Protein AF-A0A9Q0DHN1-F1 (afdb_monomer)

Nearest PDB structures (foldseek):
  4gcv-assembly3_E  TM=2.114E-01  e=4.544E-01  Pseudomonas aeruginosa PAO1

InterPro domains:
  IPR000889 Glutathione peroxidase [PS51355] (34-76)

Solvent-accessible surface area (backbone atoms only — not comparable to full-atom values): 5530 Å² total; per-residue (Å²): 142,80,88,78,78,87,74,91,75,80,61,81,55,52,64,57,56,49,55,69,66,53,67,74,76,73,69,85,71,73,68,89,67,75,77,77,67,83,82,60,87,78,68,70,49,87,40,71,46,70,42,95,84,66,82,45,77,43,56,42,48,79,48,70,98,56,94,82,85,91,78,93,84,86,83,135

Mean predicted aligned error: 15.97 Å

Secondary structure (DSSP, 8-state):
-------S-S-TTHHHHHHHHS---------S-PPPPTTS---GGG-EEE-TTSS-EEEGGGGTTS----------

Organism: NCBI:txid630683

pLDDT: mean 78.3, std 16.19, range [40.44, 96.94]

Sequence (76 aa):
MGFRTPRMERMRILPLVLLGLLRPSSGAVFPLTKLCDTDLNGTIYGYEAKTLNGRRMVSLSEYVGQTVLLVNVATY

Foldseek 3Di:
DDDDDDDPPPCPCVVVVVVVVPDPPPPPPPPPDDDPDPPPPDDQQQDWDQDPVRPDIGGPVVQPPHDDDDDDDDDD

Radius of gyration: 29.92 Å; Cα contacts (8 Å, |Δi|>4): 30; chains: 1; bounding box: 58×84×28 Å

Structure (mmCIF, N/CA/C/O backbone):
data_AF-A0A9Q0DHN1-F1
#
_entry.id   AF-A0A9Q0DHN1-F1
#
loop_
_atom_site.group_PDB
_atom_site.id
_atom_site.type_symbol
_atom_site.label_atom_id
_atom_site.label_alt_id
_atom_site.label_comp_id
_atom_site.label_asym_id
_atom_site.label_entity_id
_atom_site.label_seq_id
_atom_site.pdbx_PDB_ins_code
_atom_site.Cartn_x
_atom_site.Cartn_y
_atom_site.Cartn_z
_atom_site.occupancy
_atom_site.B_iso_or_equiv
_atom_site.auth_seq_id
_atom_site.auth_comp_id
_atom_site.auth_asym_id
_atom_site.auth_atom_id
_atom_site.pdbx_PDB_model_num
ATOM 1 N N . MET A 1 1 ? -39.114 70.301 1.454 1.00 40.44 1 MET A N 1
ATOM 2 C CA . MET A 1 1 ? -38.970 69.377 0.306 1.00 40.44 1 MET A CA 1
ATOM 3 C C . MET A 1 1 ? -37.518 68.952 0.178 1.00 40.44 1 MET A C 1
ATOM 5 O O . MET A 1 1 ? -36.658 69.816 0.108 1.00 40.44 1 MET A O 1
ATOM 9 N N . GLY A 1 2 ? -37.248 67.650 0.148 1.00 43.25 2 GLY A N 1
ATOM 10 C CA . GLY A 1 2 ? -35.905 67.127 -0.098 1.00 43.25 2 GLY A CA 1
ATOM 11 C C . GLY A 1 2 ? -35.856 65.610 0.042 1.00 43.25 2 GLY A C 1
ATOM 12 O O . GLY A 1 2 ? -35.153 65.102 0.908 1.00 43.25 2 GLY A O 1
ATOM 13 N N . PHE A 1 3 ? -36.641 64.889 -0.768 1.00 51.00 3 PHE A N 1
ATOM 14 C CA . PHE A 1 3 ? -36.532 63.434 -0.879 1.00 51.00 3 PHE A CA 1
ATOM 15 C C . PHE A 1 3 ? -35.187 63.095 -1.520 1.00 51.00 3 PHE A C 1
ATOM 17 O O . PHE A 1 3 ? -34.962 63.367 -2.698 1.00 51.00 3 PHE A O 1
ATOM 24 N N . ARG A 1 4 ? -34.274 62.528 -0.731 1.00 51.97 4 ARG A N 1
ATOM 25 C CA . ARG A 1 4 ? -32.983 62.045 -1.217 1.00 51.97 4 ARG A CA 1
ATOM 26 C C . ARG A 1 4 ? -33.129 60.555 -1.527 1.00 51.97 4 ARG A C 1
ATOM 28 O O . ARG A 1 4 ? -33.152 59.724 -0.627 1.00 51.97 4 ARG A O 1
ATOM 35 N N . THR A 1 5 ? -33.277 60.237 -2.809 1.00 59.28 5 THR A N 1
ATOM 36 C CA . THR A 1 5 ? -33.220 58.875 -3.359 1.00 59.28 5 THR A CA 1
ATOM 37 C C . THR A 1 5 ? -31.885 58.206 -3.005 1.00 59.28 5 THR A C 1
ATOM 39 O O . THR A 1 5 ? -30.840 58.821 -3.251 1.00 59.28 5 THR A O 1
ATOM 42 N N . PRO A 1 6 ? -31.854 56.962 -2.491 1.00 47.53 6 PRO A N 1
ATOM 43 C CA . PRO A 1 6 ? -30.604 56.228 -2.381 1.00 47.53 6 PRO A CA 1
ATOM 44 C C . PRO A 1 6 ? -30.135 55.796 -3.776 1.00 47.53 6 PRO A C 1
ATOM 46 O O . PRO A 1 6 ? -30.760 55.011 -4.484 1.00 47.53 6 PRO A O 1
ATOM 49 N N . ARG A 1 7 ? -29.013 56.399 -4.155 1.00 57.88 7 ARG A N 1
ATOM 50 C CA . ARG A 1 7 ? -28.252 56.261 -5.394 1.00 57.88 7 ARG A CA 1
ATOM 51 C C . ARG A 1 7 ? -27.773 54.814 -5.584 1.00 57.88 7 ARG A C 1
ATOM 53 O O . ARG A 1 7 ? -27.102 54.245 -4.723 1.00 57.88 7 ARG A O 1
ATOM 60 N N . MET A 1 8 ? -28.123 54.244 -6.735 1.00 54.69 8 MET A N 1
ATOM 61 C CA . MET A 1 8 ? -27.846 52.883 -7.208 1.00 54.69 8 MET A CA 1
ATOM 62 C C . MET A 1 8 ? -26.355 52.673 -7.553 1.00 54.69 8 MET A C 1
ATOM 64 O O . MET A 1 8 ? -26.008 52.380 -8.690 1.00 54.69 8 MET A O 1
ATOM 68 N N . GLU A 1 9 ? -25.448 52.845 -6.587 1.00 57.22 9 GLU A N 1
ATOM 69 C CA . GLU A 1 9 ? -23.989 52.671 -6.781 1.00 57.22 9 GLU A CA 1
ATOM 70 C C . GLU A 1 9 ? -23.405 51.441 -6.072 1.00 57.22 9 GLU A C 1
ATOM 72 O O . GLU A 1 9 ? -22.210 51.174 -6.158 1.00 57.22 9 GLU A O 1
ATOM 77 N N . ARG A 1 10 ? -24.242 50.630 -5.415 1.00 57.03 10 ARG A N 1
ATOM 78 C CA . ARG A 1 10 ? -23.796 49.465 -4.630 1.00 57.03 10 ARG A CA 1
ATOM 79 C C . ARG A 1 10 ? -24.096 48.110 -5.290 1.00 57.03 10 ARG A C 1
ATOM 81 O O . ARG A 1 10 ? -24.086 47.091 -4.616 1.00 57.03 10 ARG A O 1
ATOM 88 N N . MET A 1 11 ? -24.368 48.085 -6.598 1.00 59.22 11 MET A N 1
ATOM 89 C CA . MET A 1 11 ? -24.750 46.852 -7.313 1.00 59.22 11 MET A CA 1
ATOM 90 C C . MET A 1 11 ? -23.599 46.205 -8.106 1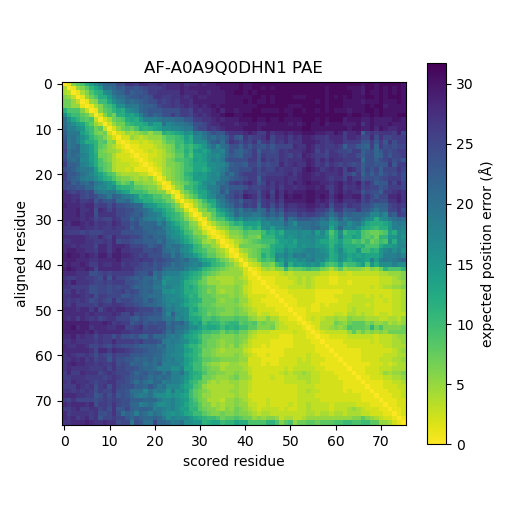.00 59.22 11 MET A C 1
ATOM 92 O O . MET A 1 11 ? -23.682 45.041 -8.480 1.00 59.22 11 MET 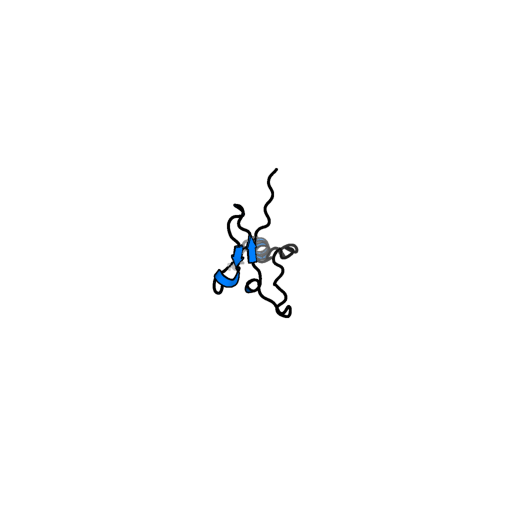A O 1
ATOM 96 N N . ARG A 1 12 ? -22.477 46.907 -8.331 1.00 66.75 12 ARG A N 1
ATOM 97 C CA . ARG A 1 12 ? -21.374 46.395 -9.177 1.00 66.75 12 ARG A CA 1
ATOM 98 C C . ARG A 1 12 ? -20.604 45.217 -8.588 1.00 66.75 12 ARG A C 1
ATOM 100 O O . ARG A 1 12 ? -19.969 44.478 -9.329 1.00 66.75 12 ARG A O 1
ATOM 107 N N . ILE A 1 13 ? -20.674 45.039 -7.274 1.00 75.56 13 ILE A N 1
ATOM 108 C CA . ILE A 1 13 ? -19.968 43.962 -6.573 1.00 75.56 13 ILE A CA 1
ATOM 109 C C . ILE A 1 13 ? -20.824 42.688 -6.532 1.00 75.56 13 ILE A C 1
ATOM 111 O O . ILE A 1 13 ? -20.284 41.600 -6.378 1.00 75.56 13 ILE A O 1
ATOM 115 N N . LEU A 1 14 ? -22.142 42.794 -6.748 1.00 79.38 14 LEU A N 1
ATOM 116 C CA . LEU A 1 14 ? -23.047 41.645 -6.774 1.00 79.38 14 LEU A CA 1
ATOM 117 C C . LEU A 1 14 ? -22.624 40.561 -7.787 1.00 79.38 14 LEU A C 1
ATOM 119 O O . LEU A 1 14 ? -22.547 39.406 -7.376 1.00 79.38 14 LEU A O 1
ATOM 123 N N . PRO A 1 15 ? -22.292 40.872 -9.060 1.00 79.25 15 PRO A N 1
ATOM 124 C CA . PRO A 1 15 ? -21.848 39.840 -9.997 1.00 79.25 15 PRO A CA 1
ATOM 125 C C . PRO A 1 15 ? -20.514 39.200 -9.588 1.00 79.25 15 PRO A C 1
ATOM 127 O O . PRO A 1 15 ? -20.335 38.010 -9.810 1.00 79.25 15 PRO A O 1
ATOM 130 N N . LEU A 1 16 ? -19.607 39.946 -8.945 1.00 77.06 16 LEU A N 1
ATOM 131 C CA . LEU A 1 16 ? -18.327 39.420 -8.446 1.00 77.06 16 LEU A CA 1
ATOM 132 C C . LEU A 1 16 ? -18.522 38.494 -7.238 1.00 77.06 16 LEU A C 1
ATOM 134 O O . LEU A 1 16 ? -17.894 37.441 -7.166 1.00 77.06 16 LEU A O 1
ATOM 138 N N . VAL A 1 17 ? -19.423 38.857 -6.320 1.00 81.50 17 VAL A N 1
ATOM 139 C CA . VAL A 1 17 ? -19.816 38.002 -5.188 1.00 81.50 17 VAL A CA 1
ATOM 140 C C . VAL A 1 17 ? -20.484 36.731 -5.700 1.00 81.50 17 VAL A C 1
ATOM 142 O O . VAL A 1 17 ? -20.157 35.641 -5.239 1.00 81.50 17 VAL A O 1
ATOM 145 N N . LEU A 1 18 ? -21.372 36.851 -6.690 1.00 79.50 18 LEU A N 1
ATOM 146 C CA . LEU A 1 18 ? -22.037 35.700 -7.288 1.00 79.50 18 LEU A CA 1
ATOM 147 C C . LEU A 1 18 ? -21.018 34.774 -7.964 1.00 79.50 18 LEU A C 1
ATOM 149 O O . LEU A 1 18 ? -21.041 33.577 -7.706 1.00 79.50 18 LEU A O 1
ATOM 153 N N . LEU A 1 19 ? -20.073 35.324 -8.737 1.00 75.44 19 LEU A N 1
ATOM 154 C CA . LEU A 1 19 ? -19.011 34.562 -9.407 1.00 75.44 19 LEU A CA 1
ATOM 155 C C . LEU A 1 19 ? -18.073 33.849 -8.417 1.00 75.44 19 LEU A C 1
ATOM 157 O O . LEU A 1 19 ? -17.624 32.746 -8.700 1.00 75.44 19 LEU A O 1
ATOM 161 N N . GLY A 1 20 ? -17.814 34.439 -7.245 1.00 75.44 20 GLY A N 1
ATOM 162 C CA . GLY A 1 20 ? -17.065 33.782 -6.167 1.00 75.44 20 GLY A CA 1
ATOM 163 C C . GLY A 1 20 ? -17.846 32.668 -5.455 1.00 75.44 20 GLY A C 1
ATOM 164 O O . GLY A 1 20 ? -17.239 31.738 -4.926 1.00 75.44 20 GLY A O 1
ATOM 165 N N . LEU A 1 21 ? -19.184 32.735 -5.458 1.00 73.25 21 LEU A N 1
ATOM 166 C CA . LEU A 1 21 ? -20.066 31.671 -4.955 1.00 73.25 21 LEU A CA 1
ATOM 167 C C . LEU A 1 21 ? -20.286 30.550 -5.977 1.00 73.25 21 LEU A C 1
ATOM 169 O O . LEU A 1 21 ? -20.631 29.431 -5.587 1.00 73.25 21 LEU A O 1
ATOM 173 N N . LEU A 1 22 ? -20.072 30.821 -7.270 1.00 73.75 22 LEU A N 1
ATOM 174 C CA . LEU A 1 22 ? -19.964 29.796 -8.302 1.00 73.75 22 LEU A CA 1
AT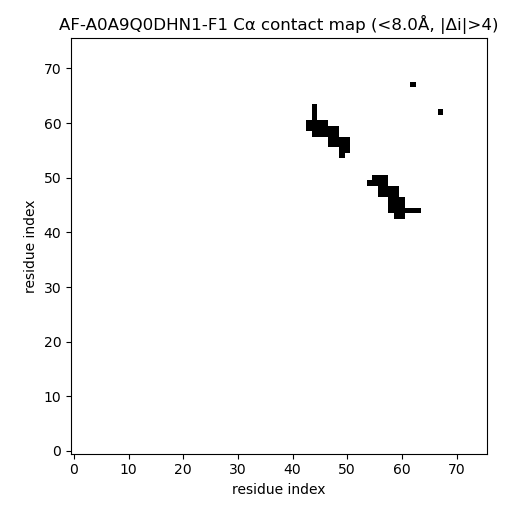OM 175 C C . LEU A 1 22 ? -18.682 28.998 -8.045 1.00 73.75 22 LEU A C 1
ATOM 177 O O . LEU A 1 22 ? -17.614 29.267 -8.590 1.00 73.75 22 LEU A O 1
ATOM 181 N N . ARG A 1 23 ? -18.805 27.997 -7.169 1.00 68.19 23 ARG A N 1
ATOM 182 C CA . ARG A 1 23 ? -17.787 26.976 -6.940 1.00 68.19 23 ARG A CA 1
ATOM 183 C C . ARG A 1 23 ? -17.40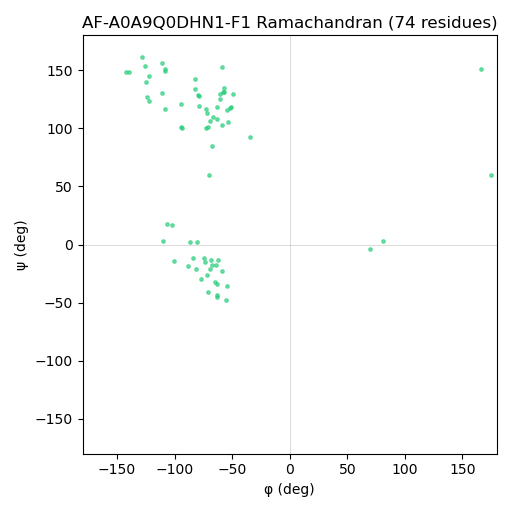7 26.425 -8.317 1.00 68.19 23 ARG A C 1
ATOM 185 O O . ARG A 1 23 ? -18.305 25.906 -8.985 1.00 68.19 23 ARG A O 1
ATOM 192 N N . PRO A 1 24 ? -16.142 26.544 -8.770 1.00 63.25 24 PRO A N 1
ATOM 193 C CA . PRO A 1 24 ? -15.743 25.948 -10.031 1.00 63.25 24 PRO A CA 1
ATOM 194 C C . PRO A 1 24 ? -16.113 24.475 -9.938 1.00 63.25 24 PRO A C 1
ATOM 196 O O . PRO A 1 24 ? -15.638 23.771 -9.040 1.00 63.25 24 PRO A O 1
ATOM 199 N N . SER A 1 25 ? -17.042 24.048 -10.798 1.00 61.59 25 SER A N 1
ATOM 200 C CA . SER A 1 25 ? -17.381 22.644 -10.969 1.00 61.59 25 SER A CA 1
ATOM 201 C C . SER A 1 25 ? -16.058 21.970 -11.250 1.00 61.59 25 SER A C 1
ATOM 203 O O . SER A 1 25 ? -15.452 22.216 -12.293 1.00 61.59 25 SER A O 1
ATOM 205 N N . SER A 1 26 ? -15.550 21.265 -10.246 1.00 60.97 26 SER A N 1
ATOM 206 C CA . SER A 1 26 ? -14.249 20.632 -10.292 1.00 60.97 26 SER A CA 1
ATOM 207 C C . SER A 1 26 ? -14.320 19.689 -11.479 1.00 60.97 26 SER A C 1
ATOM 209 O O . SER A 1 26 ? -15.045 18.696 -11.426 1.00 60.97 26 SER A O 1
ATOM 211 N N . GLY A 1 27 ?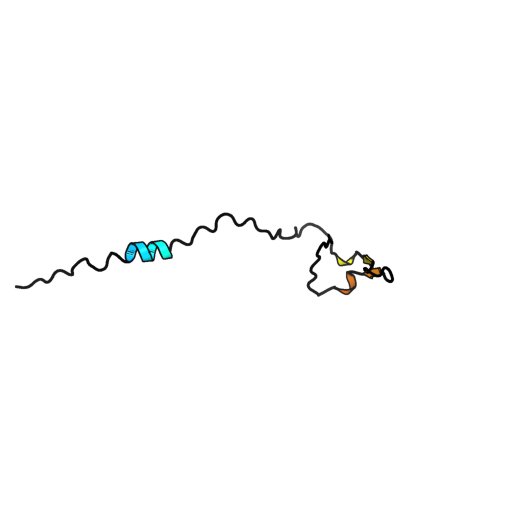 -13.702 20.098 -12.594 1.00 58.91 27 GLY A N 1
ATOM 212 C CA . GLY A 1 27 ? -13.703 19.333 -13.832 1.00 58.91 27 GLY A CA 1
ATOM 213 C C . GLY A 1 27 ? -13.315 17.918 -13.470 1.00 58.91 27 GLY A C 1
ATOM 214 O O . GLY A 1 27 ? -12.383 17.771 -12.686 1.00 58.91 27 GLY A O 1
ATOM 215 N N . ALA A 1 28 ? -14.105 16.944 -13.930 1.00 60.56 28 ALA A N 1
ATOM 216 C CA . ALA A 1 28 ? -14.082 15.552 -13.495 1.00 60.56 28 ALA A CA 1
ATOM 217 C C . ALA A 1 28 ? -12.660 15.095 -13.142 1.00 60.56 28 ALA A C 1
ATOM 219 O O . ALA A 1 28 ? -11.883 14.681 -14.002 1.00 60.56 28 ALA A O 1
ATOM 220 N N . VAL A 1 29 ? -12.309 15.225 -11.860 1.00 60.75 29 VAL A N 1
ATOM 221 C CA . VAL A 1 29 ? -11.072 14.682 -11.331 1.00 60.75 29 VAL A CA 1
ATOM 222 C C . VAL A 1 29 ? -11.368 13.204 -11.306 1.00 60.75 29 VAL A C 1
ATOM 224 O O . VAL A 1 29 ? -12.122 12.742 -10.451 1.00 60.75 29 VAL A O 1
ATOM 227 N N . PHE A 1 30 ? -10.870 12.480 -12.306 1.00 60.38 30 PHE A N 1
ATOM 228 C CA . PHE A 1 30 ? -10.881 11.030 -12.255 1.00 60.38 30 PHE A CA 1
ATOM 229 C C . PHE A 1 30 ? -10.253 10.650 -10.914 1.00 60.38 30 PHE A C 1
ATOM 231 O O . PHE A 1 30 ? -9.107 11.038 -10.665 1.00 60.38 30 PHE A O 1
ATOM 238 N N . PRO A 1 31 ? -10.992 9.982 -10.014 1.00 63.53 31 PRO A N 1
ATOM 239 C CA . PRO A 1 31 ? -10.423 9.589 -8.746 1.00 63.53 31 PRO A CA 1
ATOM 240 C C . PRO A 1 31 ? -9.283 8.618 -9.055 1.00 63.53 31 PRO A C 1
ATOM 242 O O . PRO A 1 31 ? -9.505 7.488 -9.481 1.00 63.53 31 PRO A O 1
ATOM 245 N N . LEU A 1 32 ? -8.044 9.084 -8.870 1.00 64.81 32 LEU A N 1
ATOM 246 C CA . LEU A 1 32 ? -6.838 8.248 -8.919 1.00 64.81 32 LEU A CA 1
ATOM 247 C C . LEU A 1 32 ? -6.865 7.178 -7.814 1.00 64.81 32 LEU A C 1
ATOM 249 O O . LEU A 1 32 ? -6.102 6.219 -7.840 1.00 64.81 32 LEU A O 1
ATOM 253 N N . THR A 1 33 ? -7.771 7.335 -6.852 1.00 68.00 33 THR A N 1
ATOM 254 C CA . THR A 1 33 ? -8.122 6.372 -5.822 1.00 68.00 33 THR A CA 1
ATOM 255 C C . THR A 1 33 ? -9.308 5.523 -6.270 1.00 68.00 33 THR A C 1
ATOM 257 O O . THR A 1 33 ? -10.472 5.908 -6.154 1.00 68.00 33 THR A O 1
ATOM 260 N N . LYS A 1 34 ? -9.020 4.309 -6.736 1.00 72.25 34 LYS A N 1
ATOM 261 C CA . LYS A 1 34 ? -9.999 3.221 -6.686 1.00 72.25 34 LYS A CA 1
ATOM 262 C C . LYS A 1 34 ? -10.105 2.779 -5.227 1.00 72.25 34 LYS A C 1
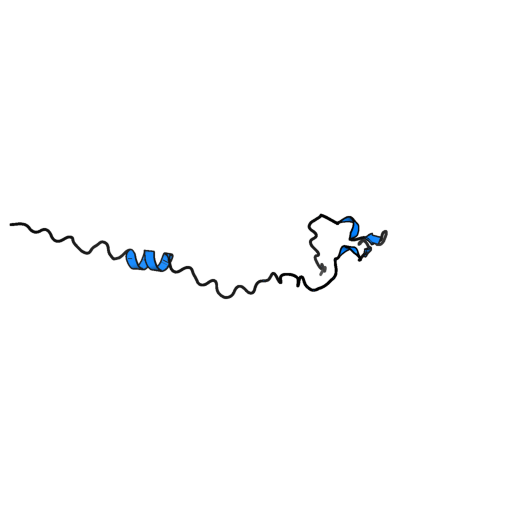ATOM 264 O O . LYS A 1 34 ? -9.117 2.330 -4.653 1.00 72.25 34 LYS A O 1
ATOM 269 N N . LEU A 1 35 ? -11.281 2.939 -4.625 1.00 72.69 35 LEU A N 1
ATOM 270 C CA . LEU A 1 35 ? -11.598 2.247 -3.377 1.00 72.69 35 LEU A CA 1
ATOM 271 C C . LEU A 1 35 ? -11.530 0.745 -3.663 1.00 72.69 35 LEU A C 1
ATOM 273 O O . LEU A 1 35 ? -12.089 0.293 -4.665 1.00 72.69 35 LEU A O 1
ATOM 277 N N . CYS A 1 36 ? -10.792 0.001 -2.837 1.00 71.94 36 CYS A N 1
ATOM 278 C CA . CYS A 1 36 ? -10.785 -1.452 -2.933 1.00 71.94 36 CYS A CA 1
ATOM 279 C C . CYS A 1 36 ? -12.218 -1.956 -2.781 1.00 71.94 36 CYS A C 1
ATOM 281 O O . CYS A 1 36 ? -12.952 -1.496 -1.907 1.00 71.94 36 CYS A O 1
ATOM 283 N N . ASP A 1 37 ? -12.593 -2.884 -3.651 1.00 72.88 37 ASP A N 1
ATOM 284 C CA . ASP A 1 37 ? -13.853 -3.594 -3.540 1.00 72.88 37 ASP A CA 1
ATOM 285 C C . ASP A 1 37 ? -13.839 -4.399 -2.232 1.00 72.88 37 ASP A C 1
ATOM 287 O O . ASP A 1 37 ? -12.954 -5.231 -2.017 1.00 72.88 37 ASP A O 1
ATOM 291 N N . THR A 1 38 ? -14.765 -4.089 -1.326 1.00 70.25 38 THR A N 1
ATOM 292 C CA . THR A 1 38 ? -14.864 -4.734 -0.011 1.00 70.25 38 THR A CA 1
ATOM 293 C C . THR A 1 38 ? -15.416 -6.155 -0.092 1.00 70.25 38 THR A C 1
ATOM 295 O O . THR A 1 38 ? -15.274 -6.900 0.876 1.00 70.25 38 THR A O 1
ATOM 298 N N . ASP A 1 39 ? -16.024 -6.535 -1.220 1.00 67.56 39 ASP A N 1
ATOM 299 C CA . ASP A 1 39 ? -16.552 -7.880 -1.465 1.00 67.56 39 ASP A CA 1
ATOM 300 C C . ASP A 1 39 ? -15.469 -8.851 -1.973 1.00 67.56 39 ASP A C 1
ATOM 302 O O . ASP A 1 39 ? -15.669 -10.070 -1.978 1.00 67.56 39 ASP A O 1
ATOM 306 N N . LEU A 1 40 ? -14.283 -8.349 -2.350 1.00 66.12 40 LEU A N 1
ATOM 307 C CA . LEU A 1 40 ? -13.120 -9.196 -2.612 1.00 66.12 40 LEU A CA 1
ATOM 308 C C . LEU A 1 40 ? -12.595 -9.768 -1.293 1.00 66.12 40 LEU A C 1
ATOM 310 O O . LEU A 1 40 ? -11.882 -9.119 -0.530 1.00 66.12 40 LEU A O 1
ATOM 314 N N . ASN A 1 41 ? -12.935 -11.028 -1.043 1.00 68.56 41 ASN A N 1
ATOM 315 C CA . ASN A 1 41 ? -12.465 -11.758 0.122 1.00 68.56 41 ASN A CA 1
ATOM 316 C C . ASN A 1 41 ? -10.953 -12.034 -0.001 1.00 68.56 41 ASN A C 1
ATOM 318 O O . ASN A 1 41 ? -10.525 -12.871 -0.797 1.00 68.56 41 ASN A O 1
ATOM 322 N N . GLY A 1 42 ? -10.130 -11.313 0.762 1.00 78.00 42 GLY A N 1
ATOM 323 C CA . GLY A 1 42 ? -8.681 -11.511 0.791 1.00 78.00 42 GLY A CA 1
ATOM 324 C C . GLY A 1 42 ? -7.927 -10.363 1.462 1.00 78.00 42 GLY A C 1
ATOM 325 O O . GLY A 1 42 ? -8.356 -9.215 1.436 1.00 78.00 42 GLY A O 1
ATOM 326 N N . THR A 1 43 ? -6.777 -10.665 2.066 1.00 88.19 43 THR A N 1
ATOM 327 C CA . THR A 1 43 ? -5.866 -9.657 2.636 1.00 88.19 43 THR A CA 1
ATOM 328 C C . THR A 1 43 ? -4.454 -9.872 2.105 1.00 88.19 43 THR A C 1
ATOM 330 O O . THR A 1 43 ? -4.113 -10.962 1.643 1.00 88.19 43 THR A O 1
ATOM 333 N N . ILE A 1 44 ? -3.602 -8.852 2.209 1.00 91.31 44 ILE A N 1
ATOM 334 C CA . ILE A 1 44 ? -2.183 -8.975 1.842 1.00 91.31 44 ILE A CA 1
ATOM 335 C C . ILE A 1 44 ? -1.394 -9.889 2.795 1.00 91.31 44 ILE A C 1
ATOM 337 O O . ILE A 1 44 ? -0.279 -10.282 2.477 1.00 91.31 44 ILE A O 1
ATOM 341 N N . TYR A 1 45 ? -1.955 -10.245 3.954 1.00 93.25 45 TYR A N 1
ATOM 342 C CA . TYR A 1 45 ? -1.239 -10.928 5.034 1.00 93.25 45 TYR A CA 1
ATOM 343 C C . TYR A 1 45 ? -0.963 -12.415 4.772 1.00 93.25 45 TYR A C 1
ATOM 345 O O . TYR A 1 45 ? -0.180 -13.013 5.499 1.00 93.25 45 TYR A O 1
ATOM 353 N N . GLY A 1 46 ? -1.573 -13.011 3.744 1.00 92.75 46 GLY A N 1
ATOM 354 C CA . GLY A 1 46 ? -1.285 -14.386 3.311 1.00 92.75 46 GLY A CA 1
ATOM 355 C C . GLY A 1 46 ? -0.116 -14.512 2.328 1.00 92.75 46 GLY A C 1
ATOM 356 O O . GLY A 1 46 ? 0.140 -15.608 1.837 1.00 92.75 46 GLY A O 1
ATOM 357 N N . TYR A 1 47 ? 0.555 -13.405 2.000 1.00 94.19 47 TYR A N 1
ATOM 358 C CA . TYR A 1 47 ? 1.621 -13.359 1.002 1.00 94.19 47 TYR A CA 1
ATOM 359 C C . TYR A 1 47 ? 2.983 -13.098 1.646 1.00 94.19 47 TYR A C 1
ATOM 361 O O . TYR A 1 47 ? 3.092 -12.475 2.702 1.00 94.19 47 TYR A O 1
ATOM 369 N N . GLU A 1 48 ? 4.040 -13.510 0.953 1.00 96.12 48 GLU A N 1
ATOM 370 C CA . GLU A 1 48 ? 5.420 -13.250 1.348 1.00 96.12 48 GLU A CA 1
ATOM 371 C C . GLU A 1 48 ? 6.186 -12.576 0.210 1.00 96.12 48 GLU A C 1
ATOM 373 O O . GLU A 1 48 ? 5.882 -12.757 -0.972 1.00 96.12 48 GLU A O 1
ATOM 378 N N . ALA A 1 49 ? 7.211 -11.808 0.568 1.00 95.31 49 ALA A N 1
ATOM 379 C CA . ALA A 1 49 ? 8.103 -11.160 -0.378 1.00 95.31 49 ALA A CA 1
ATOM 380 C C . ALA A 1 49 ? 9.557 -11.528 -0.091 1.00 95.31 49 ALA A C 1
ATOM 382 O O . ALA A 1 49 ? 10.015 -11.549 1.054 1.00 95.31 49 ALA A O 1
ATOM 383 N N . LYS A 1 50 ? 10.330 -11.765 -1.151 1.00 96.94 50 LYS A N 1
ATOM 384 C CA . LYS A 1 50 ? 11.781 -11.887 -1.035 1.00 96.94 50 LYS A CA 1
ATOM 385 C C . LYS A 1 50 ? 12.392 -10.494 -0.950 1.00 96.94 50 LYS A C 1
ATOM 387 O O . LYS A 1 50 ? 12.126 -9.632 -1.782 1.00 96.94 50 LYS A O 1
ATOM 392 N N . THR A 1 51 ? 13.232 -10.275 0.054 1.00 95.69 51 THR A N 1
ATOM 393 C CA . THR A 1 51 ? 13.982 -9.015 0.170 1.00 95.69 51 THR A CA 1
ATOM 394 C C . THR A 1 51 ? 14.863 -8.751 -1.047 1.00 95.69 51 THR A C 1
ATOM 396 O O . THR A 1 51 ? 15.357 -9.689 -1.670 1.00 95.69 51 THR A O 1
ATOM 399 N N . LEU A 1 52 ? 15.136 -7.471 -1.330 1.00 94.06 52 LEU A N 1
ATOM 400 C CA . LEU A 1 52 ? 15.985 -7.050 -2.455 1.00 94.06 52 LEU A CA 1
ATOM 401 C C . LEU A 1 52 ? 17.370 -7.709 -2.442 1.00 94.06 52 LEU A C 1
ATOM 403 O O . LEU A 1 52 ? 17.899 -8.071 -3.483 1.00 94.06 52 LEU A O 1
ATOM 407 N N . ASN A 1 53 ? 17.939 -7.925 -1.253 1.00 95.25 53 ASN A N 1
ATOM 408 C CA . ASN A 1 53 ? 19.238 -8.583 -1.097 1.00 95.25 53 ASN A CA 1
ATOM 409 C C . ASN A 1 53 ? 19.151 -10.124 -1.189 1.00 95.25 53 ASN A C 1
ATOM 411 O O . ASN A 1 53 ? 20.125 -10.829 -0.952 1.00 95.25 53 ASN A O 1
ATOM 415 N N . GLY A 1 54 ? 17.961 -10.676 -1.436 1.00 93.00 54 GLY A N 1
ATOM 416 C CA . GLY A 1 54 ? 17.709 -12.098 -1.662 1.00 93.00 54 GLY A CA 1
ATOM 417 C C . GLY A 1 54 ? 17.873 -13.025 -0.453 1.00 93.00 54 GLY A C 1
ATOM 418 O O . GLY A 1 54 ? 17.610 -14.218 -0.575 1.00 93.00 54 GLY A O 1
ATOM 419 N N . ARG A 1 55 ? 18.298 -12.503 0.701 1.00 95.25 55 ARG A N 1
ATOM 420 C CA . ARG A 1 55 ? 18.714 -13.298 1.870 1.00 95.25 55 ARG A CA 1
ATOM 421 C C . ARG A 1 55 ? 17.569 -13.886 2.679 1.00 95.25 55 ARG A C 1
ATOM 423 O O . ARG A 1 55 ? 17.751 -14.916 3.314 1.00 95.25 55 ARG A O 1
ATOM 430 N N . ARG A 1 56 ? 16.420 -13.214 2.697 1.00 95.75 56 ARG A N 1
ATOM 431 C CA . ARG A 1 56 ? 15.266 -13.631 3.498 1.00 95.75 56 ARG A CA 1
ATOM 432 C C . ARG A 1 56 ? 13.959 -13.458 2.741 1.00 95.75 56 ARG A C 1
ATOM 434 O O . ARG A 1 56 ? 13.831 -12.519 1.942 1.00 95.75 56 ARG A O 1
ATOM 441 N N . MET A 1 57 ? 13.022 -14.349 3.047 1.00 96.81 57 MET A N 1
ATOM 442 C CA . MET A 1 57 ? 11.595 -14.147 2.824 1.00 96.81 57 MET A CA 1
ATOM 443 C C . MET A 1 57 ? 11.047 -13.332 3.999 1.00 96.81 57 MET A C 1
ATOM 445 O O . MET A 1 57 ? 11.519 -13.491 5.124 1.00 96.81 57 MET A O 1
ATOM 449 N N . VAL A 1 58 ? 10.124 -12.422 3.725 1.00 96.00 58 VAL A N 1
ATOM 450 C CA . VAL A 1 58 ? 9.427 -11.612 4.729 1.00 96.00 58 VAL A CA 1
ATOM 451 C C . VAL A 1 58 ? 7.946 -11.837 4.518 1.00 96.00 58 VAL A C 1
ATOM 453 O O . VAL A 1 58 ? 7.462 -11.658 3.395 1.00 96.00 58 VAL A O 1
ATOM 456 N N . SER A 1 59 ? 7.240 -12.215 5.578 1.00 96.69 59 SER A N 1
ATOM 457 C CA . SER A 1 59 ? 5.796 -12.379 5.500 1.00 96.69 59 SER A CA 1
ATOM 458 C C . SER A 1 59 ? 5.119 -11.028 5.656 1.00 96.69 59 SER A C 1
ATOM 460 O O . SER A 1 59 ? 5.426 -10.254 6.564 1.00 96.69 59 SER A O 1
ATOM 462 N N . LEU A 1 60 ? 4.147 -10.739 4.794 1.00 96.00 60 LEU A N 1
ATOM 463 C CA . LEU A 1 60 ? 3.358 -9.517 4.915 1.00 96.00 60 LEU A CA 1
ATOM 464 C C . LEU A 1 60 ? 2.469 -9.543 6.167 1.00 96.00 60 LEU A C 1
ATOM 466 O O . LEU A 1 60 ? 2.063 -8.478 6.630 1.00 96.00 60 LEU A O 1
ATOM 470 N N . SER A 1 61 ? 2.233 -10.716 6.770 1.00 96.06 61 SER A N 1
ATOM 471 C CA . SER A 1 61 ? 1.554 -10.846 8.069 1.00 96.06 61 SER A CA 1
ATOM 472 C C . SER A 1 61 ? 2.257 -10.097 9.206 1.00 96.06 61 SER A C 1
ATOM 474 O O . SER A 1 61 ? 1.615 -9.754 10.194 1.00 96.06 61 SER A O 1
ATOM 476 N N . GLU A 1 62 ? 3.557 -9.815 9.084 1.00 96.19 62 GLU A N 1
ATOM 477 C CA . GLU A 1 62 ? 4.311 -9.027 10.071 1.00 96.19 62 GLU A CA 1
ATOM 478 C C . GLU A 1 62 ? 3.802 -7.574 10.184 1.00 96.19 62 GLU A C 1
ATOM 480 O O . GLU A 1 62 ? 4.049 -6.9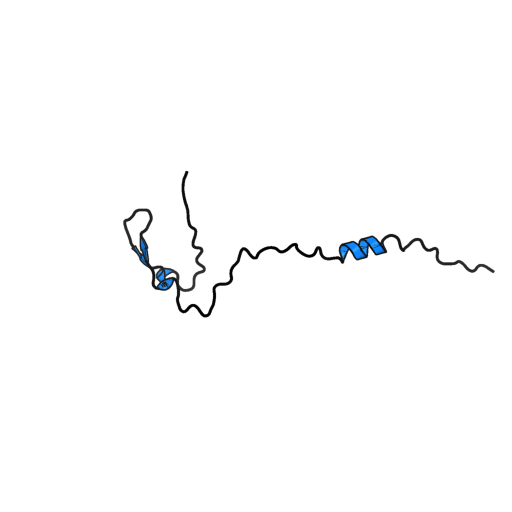07 11.186 1.00 96.19 62 GLU A O 1
ATOM 485 N N . TYR A 1 63 ? 3.050 -7.094 9.186 1.00 95.38 63 TYR A N 1
ATOM 486 C CA . TYR A 1 63 ? 2.517 -5.730 9.112 1.00 95.38 63 TYR A CA 1
ATOM 487 C C . TYR A 1 63 ? 1.022 -5.632 9.470 1.00 95.38 63 TYR A C 1
ATOM 489 O O . TYR A 1 63 ? 0.361 -4.639 9.148 1.00 95.38 63 TYR A O 1
ATOM 497 N N . VAL A 1 64 ? 0.450 -6.650 10.122 1.00 95.19 64 VAL A N 1
ATOM 498 C CA . VAL A 1 64 ? -0.938 -6.596 10.613 1.00 95.19 64 VAL A CA 1
ATOM 499 C C . VAL A 1 64 ? -1.115 -5.414 11.571 1.00 95.19 64 VAL A C 1
ATOM 501 O O . VAL A 1 64 ? -0.321 -5.204 12.484 1.00 95.19 64 VAL A O 1
ATOM 504 N N . GLY A 1 65 ? -2.169 -4.626 11.350 1.00 94.06 65 GLY A N 1
ATOM 505 C CA . GLY A 1 65 ? -2.459 -3.427 12.145 1.00 94.06 65 GLY A CA 1
ATOM 506 C C . GLY A 1 65 ? -1.661 -2.182 11.744 1.00 94.06 65 GLY A C 1
ATOM 507 O O . GLY A 1 65 ? -1.824 -1.137 12.370 1.00 94.06 65 GLY A O 1
ATOM 508 N N . GLN A 1 66 ? -0.830 -2.263 10.700 1.00 95.62 66 GLN A N 1
ATOM 509 C CA . GLN A 1 66 ? -0.103 -1.122 10.145 1.00 95.62 66 GLN A CA 1
ATOM 510 C C . GLN A 1 66 ? -0.673 -0.698 8.787 1.00 95.62 66 GLN A C 1
ATOM 512 O O . GLN A 1 66 ? -1.184 -1.517 8.021 1.00 95.62 66 GLN A O 1
ATOM 517 N N . THR A 1 67 ? -0.544 0.590 8.463 1.00 92.81 67 THR A N 1
ATOM 518 C CA . THR A 1 67 ? -0.832 1.101 7.117 1.00 92.81 67 THR A CA 1
ATOM 519 C C . THR A 1 67 ? 0.348 0.799 6.199 1.00 92.81 67 THR A C 1
ATOM 521 O O . THR A 1 67 ? 1.453 1.285 6.430 1.00 92.81 67 THR A O 1
ATOM 524 N N . VAL A 1 68 ? 0.111 0.022 5.141 1.00 92.94 68 VAL A N 1
ATOM 525 C CA . VAL A 1 68 ? 1.144 -0.417 4.192 1.00 92.94 68 VAL A CA 1
ATOM 526 C C . VAL A 1 68 ? 0.939 0.259 2.837 1.00 92.94 68 VAL A C 1
ATOM 528 O O . VAL A 1 68 ? -0.158 0.227 2.285 1.00 92.94 68 VAL A O 1
ATOM 531 N N . LEU A 1 69 ? 2.008 0.837 2.281 1.00 93.19 69 LEU A N 1
ATOM 532 C CA . LEU A 1 69 ? 2.039 1.380 0.921 1.00 93.19 69 LEU A CA 1
ATOM 533 C C . LEU A 1 69 ? 2.889 0.472 0.023 1.00 93.19 69 LEU A C 1
ATOM 535 O O . LEU A 1 69 ? 4.094 0.344 0.230 1.00 93.19 69 LEU A O 1
ATOM 539 N N . LEU A 1 70 ? 2.267 -0.137 -0.987 1.00 92.25 70 LEU A N 1
ATOM 540 C CA . LEU A 1 70 ? 2.952 -0.959 -1.986 1.00 92.25 70 LEU A CA 1
ATOM 541 C C . LEU A 1 70 ? 3.295 -0.104 -3.210 1.00 92.25 70 LEU A C 1
ATOM 543 O O . LEU A 1 70 ? 2.403 0.453 -3.847 1.00 92.25 70 LEU A O 1
ATOM 547 N N . VAL A 1 71 ? 4.585 -0.006 -3.540 1.00 93.94 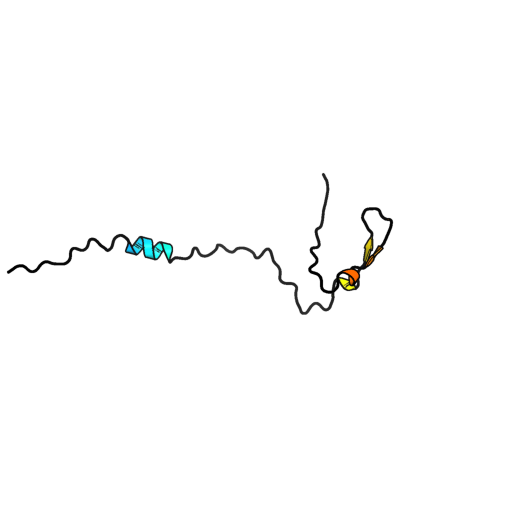71 VAL A N 1
ATOM 548 C CA . VAL A 1 71 ? 5.088 0.800 -4.663 1.00 93.94 71 VAL A CA 1
ATOM 549 C C . VAL A 1 71 ? 5.867 -0.092 -5.623 1.00 93.94 71 VAL A C 1
ATOM 551 O O . VAL A 1 71 ? 6.839 -0.732 -5.228 1.00 93.94 71 VAL A O 1
ATOM 554 N N . ASN A 1 72 ? 5.455 -0.112 -6.891 1.00 93.25 72 ASN A N 1
ATOM 555 C CA . ASN A 1 72 ? 6.243 -0.715 -7.963 1.00 93.25 72 ASN A CA 1
ATOM 556 C C . ASN A 1 72 ? 7.359 0.255 -8.385 1.00 93.25 72 ASN A C 1
ATOM 558 O O . ASN A 1 72 ? 7.076 1.416 -8.682 1.00 93.25 72 ASN A O 1
ATOM 562 N N . VAL A 1 73 ? 8.608 -0.210 -8.416 1.00 94.75 73 VAL A N 1
ATOM 563 C CA . VAL A 1 73 ? 9.793 0.606 -8.727 1.00 94.75 73 VAL A CA 1
ATOM 564 C C . VAL A 1 73 ? 10.554 0.031 -9.923 1.00 94.75 73 VAL A C 1
ATOM 566 O O . VAL A 1 73 ? 10.637 -1.184 -10.082 1.00 94.75 73 VAL A O 1
ATOM 569 N N . ALA A 1 74 ? 11.136 0.904 -10.747 1.00 95.12 74 ALA A N 1
ATOM 570 C CA . ALA A 1 74 ? 12.028 0.550 -11.850 1.00 95.12 74 ALA A CA 1
ATOM 571 C C . ALA A 1 74 ? 13.158 1.585 -11.955 1.00 95.12 74 ALA A C 1
ATOM 573 O O . ALA A 1 74 ? 12.957 2.758 -11.636 1.00 95.12 74 ALA A O 1
ATOM 574 N N . THR A 1 75 ? 14.341 1.150 -12.386 1.00 92.44 75 THR A N 1
ATOM 575 C CA . THR A 1 75 ? 15.500 2.017 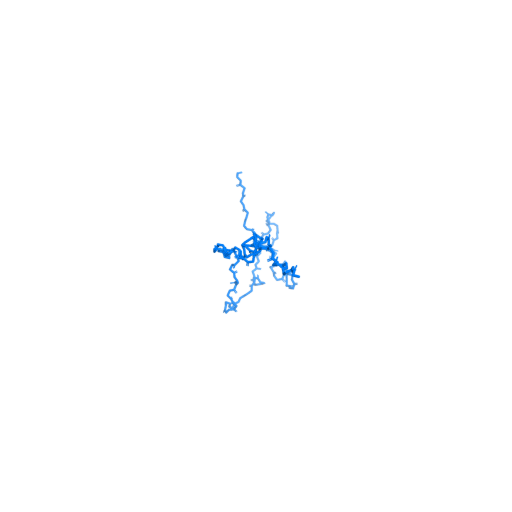-12.650 1.00 92.44 75 THR A CA 1
ATOM 576 C C . THR A 1 75 ? 15.745 2.119 -14.153 1.00 92.44 75 THR A C 1
ATOM 578 O O . THR A 1 75 ? 15.452 1.167 -14.876 1.00 92.44 75 THR A O 1
ATOM 581 N N . TYR A 1 76 ? 16.275 3.260 -14.601 1.00 87.75 76 TYR A N 1
ATOM 582 C CA . TYR A 1 76 ? 16.661 3.508 -15.995 1.00 87.75 76 TYR A CA 1
ATOM 583 C C . TYR A 1 76 ? 18.080 3.026 -16.286 1.00 87.75 76 TYR A C 1
ATOM 585 O O . TYR A 1 76 ? 18.924 3.130 -15.365 1.00 87.75 76 TYR A O 1
#